Protein AF-A0A6H1KX52-F1 (afdb_monomer_lite)

Foldseek 3Di:
DQPLLRLLLQLLLCLLVVHDNVVSFVLLDLSRLVSVLVNLQVCCVVPVVSCPALWDFADDCPDPDPPGPDTATDGVDLDDPSSLSSQCSHNDVRSVLVSLVNCLPPLSCLSSLLLQCLDLDPNSNVSSVVSVVVDDVVSCVSCPVNNVVSVPDPRDPDPDDD

Structure (mmCIF, N/CA/C/O backbone):
data_AF-A0A6H1KX52-F1
#
_entry.id   AF-A0A6H1KX52-F1
#
loop_
_atom_site.group_PDB
_atom_site.id
_atom_site.type_symbol
_atom_site.label_atom_id
_atom_site.label_alt_id
_atom_site.label_comp_id
_atom_site.label_asym_id
_atom_site.label_entity_id
_atom_site.label_seq_id
_atom_site.pdbx_PDB_ins_code
_atom_site.Cartn_x
_atom_site.Cartn_y
_atom_site.Cartn_z
_atom_site.occupancy
_atom_site.B_iso_or_equiv
_atom_site.auth_seq_id
_atom_site.auth_comp_id
_atom_site.auth_asym_id
_atom_site.auth_atom_id
_atom_site.pdbx_PDB_model_num
ATOM 1 N N . MET A 1 1 ? -2.111 -27.475 10.106 1.00 45.59 1 MET A N 1
ATOM 2 C CA . MET A 1 1 ? -1.666 -26.133 10.526 1.00 45.59 1 MET A CA 1
ATOM 3 C C . MET A 1 1 ? -0.751 -25.650 9.429 1.00 45.59 1 MET A C 1
ATOM 5 O O . MET A 1 1 ? 0.293 -26.263 9.248 1.00 45.59 1 MET A O 1
ATOM 9 N N . LEU A 1 2 ? -1.208 -24.693 8.628 1.00 56.12 2 LEU A N 1
ATOM 10 C CA . LEU A 1 2 ? -0.329 -23.992 7.696 1.00 56.12 2 LEU A CA 1
ATOM 11 C C . LEU A 1 2 ? 0.596 -23.103 8.535 1.00 56.12 2 LEU A C 1
ATOM 13 O O . LEU A 1 2 ? 0.202 -22.654 9.614 1.00 56.12 2 LEU A O 1
ATOM 17 N N . THR A 1 3 ? 1.844 -22.938 8.117 1.00 71.88 3 THR A N 1
ATOM 18 C CA . THR A 1 3 ? 2.737 -21.981 8.778 1.00 71.88 3 THR A CA 1
ATOM 19 C C . THR A 1 3 ? 2.316 -20.553 8.414 1.00 71.88 3 THR A C 1
ATOM 21 O O . THR A 1 3 ? 1.649 -20.340 7.405 1.00 71.88 3 THR A O 1
ATOM 24 N N . SER A 1 4 ? 2.711 -19.555 9.209 1.00 71.56 4 SER A N 1
ATOM 25 C CA . SER A 1 4 ? 2.436 -18.139 8.895 1.00 71.56 4 SER A CA 1
ATOM 26 C C . SER A 1 4 ? 2.997 -17.718 7.520 1.00 71.56 4 SER A C 1
ATOM 28 O O . SER A 1 4 ? 2.427 -16.859 6.842 1.00 71.56 4 SER A O 1
ATOM 30 N N . GLU A 1 5 ? 4.080 -18.362 7.072 1.00 73.62 5 GLU A N 1
ATOM 31 C CA . GLU A 1 5 ? 4.636 -18.187 5.726 1.00 73.62 5 GLU A CA 1
ATOM 32 C C . GLU A 1 5 ? 3.720 -18.784 4.648 1.00 73.62 5 GLU A C 1
ATOM 34 O O . GLU A 1 5 ? 3.442 -18.118 3.650 1.00 73.62 5 GLU A O 1
ATOM 39 N N . ASP A 1 6 ? 3.184 -19.989 4.871 1.00 81.75 6 ASP A N 1
ATOM 40 C CA . ASP A 1 6 ? 2.237 -20.625 3.947 1.00 81.75 6 ASP A CA 1
ATOM 41 C C . ASP A 1 6 ? 0.951 -19.799 3.794 1.00 81.75 6 ASP A C 1
ATOM 43 O O . ASP A 1 6 ? 0.447 -19.636 2.683 1.00 81.75 6 ASP A O 1
ATOM 47 N N . GLU A 1 7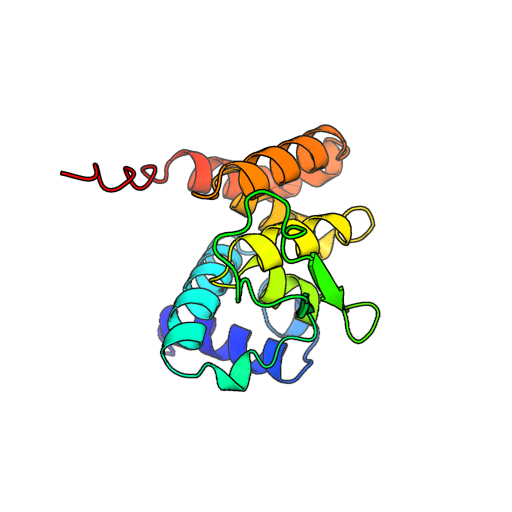 ? 0.436 -19.239 4.893 1.00 82.81 7 GLU A N 1
ATOM 48 C CA . GLU A 1 7 ? -0.743 -18.362 4.883 1.00 82.81 7 GLU A CA 1
ATOM 49 C C . GLU A 1 7 ? -0.478 -17.071 4.098 1.00 82.81 7 GLU A C 1
ATOM 51 O O . GLU A 1 7 ? -1.299 -16.656 3.277 1.00 82.81 7 GLU A O 1
ATOM 56 N N . SER A 1 8 ? 0.704 -16.475 4.279 1.00 85.50 8 SER A N 1
ATOM 57 C CA . SER A 1 8 ? 1.123 -15.280 3.537 1.00 85.50 8 SER A CA 1
ATOM 58 C C . SER A 1 8 ? 1.245 -15.561 2.037 1.00 85.50 8 SER A C 1
ATOM 60 O O . SER A 1 8 ? 0.788 -14.772 1.210 1.00 85.50 8 SER A O 1
ATOM 62 N N . TYR A 1 9 ? 1.836 -16.696 1.659 1.00 90.00 9 TYR A N 1
ATOM 63 C CA . TYR A 1 9 ? 1.981 -17.085 0.255 1.00 90.00 9 TYR A CA 1
ATOM 64 C C . TYR A 1 9 ? 0.638 -17.414 -0.393 1.00 90.00 9 TYR A C 1
ATOM 66 O O . TYR A 1 9 ? 0.425 -17.081 -1.562 1.00 90.00 9 TYR A O 1
ATOM 74 N N . GLU A 1 10 ? -0.277 -18.028 0.353 1.00 91.94 10 GLU A N 1
ATOM 75 C CA . GLU A 1 10 ? -1.633 -18.281 -0.120 1.00 91.94 10 GLU A CA 1
ATOM 76 C C . GLU A 1 10 ? -2.393 -16.970 -0.354 1.00 91.94 10 GLU A C 1
ATOM 78 O O . GLU A 1 10 ? -2.998 -16.799 -1.413 1.00 91.94 10 GLU A O 1
ATOM 83 N N . ALA A 1 11 ? -2.291 -15.997 0.558 1.00 92.50 11 ALA A N 1
ATOM 84 C CA . ALA A 1 11 ? -2.880 -14.672 0.362 1.00 92.50 11 ALA A CA 1
ATOM 85 C C . ALA A 1 11 ? -2.366 -14.007 -0.928 1.00 92.50 11 ALA A C 1
ATOM 87 O O . ALA A 1 11 ? -3.159 -13.527 -1.741 1.00 92.50 11 ALA A O 1
ATOM 88 N N . VAL A 1 12 ? -1.051 -14.055 -1.178 1.00 93.12 12 VAL A N 1
ATOM 89 C CA . VAL A 1 12 ? -0.444 -13.532 -2.416 1.00 93.12 12 VAL A CA 1
ATOM 90 C C . VAL A 1 12 ? -1.006 -14.221 -3.658 1.00 93.12 12 VAL A C 1
ATOM 92 O O . VAL A 1 12 ? -1.373 -13.547 -4.620 1.00 93.12 12 VAL A O 1
ATOM 95 N N . ARG A 1 13 ? -1.104 -15.556 -3.651 1.00 91.56 13 ARG A N 1
ATOM 96 C CA . ARG A 1 13 ? -1.643 -16.330 -4.783 1.00 91.56 13 ARG A CA 1
ATOM 97 C C . ARG A 1 13 ? -3.103 -15.998 -5.057 1.00 91.56 13 ARG A C 1
ATOM 99 O O . ARG A 1 13 ? -3.485 -15.866 -6.218 1.00 91.56 13 ARG A O 1
ATOM 106 N N . ARG A 1 14 ? -3.908 -15.836 -4.007 1.00 93.56 14 ARG A N 1
ATOM 107 C CA . ARG A 1 14 ? -5.325 -15.472 -4.120 1.00 93.56 14 ARG A CA 1
ATOM 108 C C . ARG A 1 14 ? -5.487 -14.075 -4.712 1.00 93.56 14 ARG A C 1
ATOM 110 O O . ARG A 1 14 ? -6.254 -13.922 -5.659 1.00 93.56 14 ARG A O 1
ATOM 117 N N . LEU A 1 15 ? -4.715 -13.092 -4.245 1.00 92.75 15 LEU A N 1
ATOM 118 C CA . LEU A 1 15 ? -4.706 -11.748 -4.837 1.00 92.75 15 LEU A CA 1
ATOM 119 C C . LEU A 1 15 ? -4.259 -11.774 -6.304 1.00 92.75 15 LEU A C 1
ATOM 121 O O . LEU A 1 15 ? -4.892 -11.146 -7.146 1.00 92.75 15 LEU A O 1
ATOM 125 N N . ALA A 1 16 ? -3.216 -12.543 -6.636 1.00 89.62 16 ALA A N 1
ATOM 126 C CA . ALA A 1 16 ? -2.739 -12.686 -8.015 1.00 89.62 16 ALA A CA 1
ATOM 127 C C . ALA A 1 16 ? -3.773 -13.360 -8.937 1.00 89.62 16 ALA A C 1
ATOM 129 O O . ALA A 1 16 ? -3.779 -13.123 -10.142 1.00 89.62 16 ALA A O 1
ATOM 130 N N . ALA A 1 17 ? -4.672 -14.170 -8.373 1.00 89.38 17 ALA A N 1
ATOM 131 C CA . ALA A 1 17 ? -5.812 -14.756 -9.072 1.00 89.38 17 ALA A CA 1
ATOM 132 C C . ALA A 1 17 ? -7.037 -13.817 -9.162 1.00 89.38 17 ALA A C 1
ATOM 134 O O . ALA A 1 17 ? -8.075 -14.232 -9.675 1.00 89.38 17 ALA A O 1
ATOM 135 N N . GLY A 1 18 ? -6.940 -12.577 -8.667 1.00 89.06 18 GLY A N 1
ATOM 136 C CA . GLY A 1 18 ? -8.022 -11.588 -8.688 1.00 89.06 18 GLY A CA 1
ATOM 137 C C . GLY A 1 18 ? -9.052 -11.745 -7.566 1.00 89.06 18 GLY A C 1
ATOM 138 O O . GLY A 1 18 ? -10.147 -11.192 -7.654 1.00 89.06 18 GLY A O 1
ATOM 139 N N . VAL A 1 19 ? -8.743 -12.509 -6.512 1.00 93.62 19 VAL A N 1
ATOM 140 C CA . VAL A 1 19 ? -9.600 -12.578 -5.318 1.00 93.62 19 VAL A CA 1
ATOM 141 C C . VAL A 1 19 ? -9.577 -11.225 -4.605 1.00 93.62 19 VAL A C 1
ATOM 143 O O . VAL A 1 19 ? -8.520 -10.612 -4.457 1.00 93.62 19 VAL A O 1
ATOM 146 N N . ALA A 1 20 ? -10.745 -10.778 -4.137 1.00 93.50 20 ALA A N 1
ATOM 147 C CA . ALA A 1 20 ? -10.883 -9.522 -3.411 1.00 93.50 20 ALA A CA 1
ATOM 148 C C . ALA A 1 20 ? -10.014 -9.489 -2.141 1.00 93.50 20 ALA A C 1
ATOM 150 O O . ALA A 1 20 ? -9.803 -10.507 -1.476 1.00 93.50 20 ALA A O 1
ATOM 151 N N . LEU A 1 21 ? -9.526 -8.296 -1.798 1.00 92.31 21 LEU A N 1
ATOM 152 C CA . LEU A 1 21 ? -8.556 -8.086 -0.723 1.00 92.31 21 LEU A CA 1
ATOM 153 C C . LEU A 1 21 ? -9.041 -8.593 0.643 1.00 92.31 21 LEU A C 1
ATOM 155 O O . LEU A 1 21 ? -8.296 -9.266 1.347 1.00 92.31 21 LEU A O 1
ATOM 159 N N . ASP A 1 22 ? -10.302 -8.330 0.977 1.00 92.75 22 ASP A N 1
ATOM 160 C CA . ASP A 1 22 ? -10.959 -8.753 2.220 1.00 92.75 22 ASP A CA 1
ATOM 161 C C . ASP A 1 22 ? -11.246 -10.263 2.293 1.00 92.75 22 ASP A C 1
ATOM 163 O O . ASP A 1 22 ? -11.478 -10.802 3.373 1.00 92.75 22 ASP A O 1
ATOM 167 N N . GLN A 1 23 ? -11.216 -10.960 1.157 1.00 93.38 23 GLN A N 1
ATOM 168 C CA . GLN A 1 23 ? -11.378 -12.414 1.080 1.00 93.38 23 GLN A CA 1
ATOM 169 C C . GLN A 1 23 ? -10.041 -13.157 1.063 1.00 93.38 23 GLN A C 1
ATOM 171 O O . GLN A 1 23 ? -9.986 -14.336 1.429 1.00 93.38 23 GLN A O 1
ATOM 176 N N . ALA A 1 24 ? -8.982 -12.505 0.582 1.00 93.19 24 ALA A N 1
ATOM 177 C CA . ALA A 1 24 ? -7.646 -13.077 0.468 1.00 93.19 24 ALA A CA 1
ATOM 178 C C . ALA A 1 24 ? -6.812 -12.917 1.749 1.00 93.19 24 ALA A C 1
ATOM 180 O O . ALA A 1 24 ? -5.915 -13.726 1.979 1.00 93.19 24 ALA A O 1
ATOM 181 N N . LEU A 1 25 ? -7.108 -11.900 2.562 1.00 93.44 25 LEU A N 1
ATOM 182 C CA . LEU A 1 25 ? -6.323 -11.494 3.725 1.00 93.44 25 LEU A CA 1
ATOM 183 C C . LEU A 1 25 ? -7.233 -11.146 4.910 1.00 93.44 25 LEU A C 1
ATOM 185 O O . LEU A 1 25 ? -8.259 -10.493 4.724 1.00 93.44 25 LEU A O 1
ATOM 189 N N . ASP A 1 26 ? -6.821 -11.478 6.138 1.00 92.19 26 ASP A N 1
ATOM 190 C CA . ASP A 1 26 ? -7.402 -10.846 7.327 1.00 92.19 26 ASP A CA 1
ATOM 191 C C . ASP A 1 26 ? -6.927 -9.388 7.420 1.00 92.19 26 ASP A C 1
ATOM 193 O O . ASP A 1 26 ? -5.854 -9.073 7.935 1.00 92.19 26 ASP A O 1
ATOM 197 N N . VAL A 1 27 ? -7.748 -8.477 6.902 1.00 90.12 27 VAL A N 1
ATOM 198 C CA . VAL A 1 27 ? -7.457 -7.037 6.871 1.00 90.12 27 VAL A CA 1
ATOM 199 C C . VAL A 1 27 ? -7.425 -6.391 8.261 1.00 90.12 27 VAL A C 1
ATOM 201 O O . VAL A 1 27 ? -6.957 -5.255 8.392 1.00 90.12 27 VAL A O 1
ATOM 204 N N . THR A 1 28 ? -7.909 -7.082 9.296 1.00 89.06 28 THR A N 1
ATOM 205 C CA . THR A 1 28 ? -7.925 -6.579 10.676 1.00 89.06 28 THR A CA 1
ATOM 206 C C . THR A 1 28 ? -6.659 -6.929 11.451 1.00 89.06 28 THR A C 1
ATOM 208 O O . THR A 1 28 ? -6.340 -6.247 12.428 1.00 89.06 28 THR A O 1
ATOM 211 N N . ASP A 1 29 ? -5.907 -7.931 10.994 1.00 89.12 29 ASP A N 1
ATOM 212 C CA . ASP A 1 29 ? -4.676 -8.383 11.628 1.00 89.12 29 ASP A CA 1
ATOM 213 C C . ASP A 1 29 ? -3.431 -7.668 11.054 1.00 89.12 29 ASP A C 1
ATOM 215 O O . ASP A 1 29 ? -3.096 -7.813 9.876 1.00 89.12 29 ASP A O 1
ATOM 219 N N . PRO A 1 30 ? -2.681 -6.900 11.870 1.00 89.56 30 PRO A N 1
ATOM 220 C CA . PRO A 1 30 ? -1.443 -6.260 11.435 1.00 89.56 30 PRO A CA 1
ATOM 221 C C . PRO A 1 30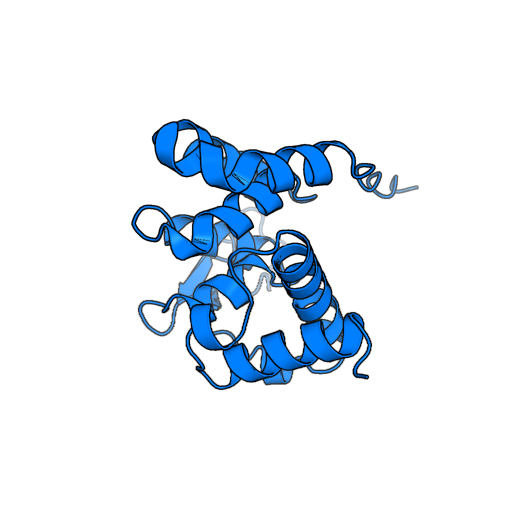 ? -0.362 -7.229 10.938 1.00 89.56 30 PRO A C 1
ATOM 223 O O . PRO A 1 30 ? 0.423 -6.833 10.075 1.00 89.56 30 PRO A O 1
ATOM 226 N N . GLU A 1 31 ? -0.283 -8.453 11.475 1.00 89.44 31 GLU A N 1
ATOM 227 C CA . GLU A 1 31 ? 0.732 -9.426 11.042 1.00 89.44 31 GLU A CA 1
ATOM 228 C C . GLU A 1 31 ? 0.435 -9.938 9.632 1.00 89.44 31 GLU A C 1
ATOM 230 O O . GLU A 1 31 ? 1.351 -10.018 8.817 1.00 89.44 31 GLU A O 1
ATOM 235 N N . SER A 1 32 ? -0.836 -10.155 9.298 1.00 92.31 32 SER A N 1
ATOM 236 C CA . SER A 1 32 ? -1.285 -10.503 7.946 1.00 92.31 32 SER A CA 1
ATOM 237 C C . SER A 1 32 ? -0.800 -9.493 6.893 1.00 92.31 32 SER A C 1
ATOM 239 O O . SER A 1 32 ? -0.260 -9.882 5.857 1.00 92.31 32 SER A O 1
ATOM 241 N N . TRP A 1 33 ? -0.872 -8.184 7.163 1.00 94.06 33 TRP A N 1
ATOM 242 C CA . TRP A 1 33 ? -0.342 -7.157 6.248 1.00 94.06 33 TRP A CA 1
ATOM 243 C C . TRP A 1 33 ? 1.185 -7.192 6.093 1.00 94.06 33 TRP A C 1
ATOM 245 O O . TRP A 1 33 ? 1.709 -6.961 5.000 1.00 94.06 33 TRP A O 1
ATOM 255 N N . ILE A 1 34 ? 1.910 -7.460 7.182 1.00 91.25 34 ILE A N 1
ATOM 256 C CA . ILE A 1 34 ? 3.375 -7.592 7.163 1.00 91.25 34 ILE A CA 1
ATOM 257 C C . ILE A 1 34 ? 3.777 -8.860 6.398 1.00 91.25 34 ILE A C 1
ATOM 259 O O . ILE A 1 34 ? 4.703 -8.814 5.583 1.00 91.25 34 ILE A O 1
ATOM 263 N N . GLY A 1 35 ? 3.062 -9.960 6.633 1.00 92.62 35 GLY A N 1
ATOM 264 C CA . GLY A 1 35 ? 3.212 -11.236 5.943 1.00 92.62 35 GLY A CA 1
ATOM 265 C C . GLY A 1 35 ? 2.953 -11.104 4.448 1.00 92.62 35 GLY A C 1
ATOM 266 O O . GLY A 1 35 ? 3.771 -11.559 3.653 1.00 92.62 35 GLY A O 1
ATOM 267 N N . LEU A 1 36 ? 1.903 -10.379 4.048 1.00 93.69 36 LEU A N 1
ATOM 268 C CA . LEU A 1 36 ? 1.635 -10.062 2.644 1.00 93.69 36 LEU A CA 1
ATOM 269 C C . LEU A 1 36 ? 2.809 -9.309 1.994 1.00 93.69 36 LEU A C 1
ATOM 271 O O . LEU A 1 36 ? 3.273 -9.709 0.927 1.00 93.69 36 LEU A O 1
ATOM 275 N N . ASP A 1 37 ? 3.312 -8.237 2.620 1.00 92.81 37 ASP A N 1
ATOM 276 C CA . ASP A 1 37 ? 4.436 -7.461 2.070 1.00 92.81 37 ASP A CA 1
ATOM 277 C C . ASP A 1 37 ? 5.702 -8.304 1.902 1.00 92.81 37 ASP A C 1
ATOM 279 O O . ASP A 1 37 ? 6.376 -8.224 0.873 1.00 92.81 37 ASP A O 1
ATOM 283 N N . PHE A 1 38 ? 6.021 -9.124 2.901 1.00 90.19 38 PHE A N 1
ATOM 284 C CA . PHE A 1 38 ? 7.148 -10.044 2.823 1.00 90.19 38 PHE A CA 1
ATOM 285 C C . PHE A 1 38 ? 6.925 -11.114 1.744 1.00 90.19 38 PHE A C 1
ATOM 287 O O . PHE A 1 38 ? 7.795 -11.337 0.903 1.00 90.19 38 PHE A O 1
ATOM 294 N N . GLY A 1 39 ? 5.734 -11.713 1.713 1.00 91.12 39 GLY A N 1
ATOM 295 C CA . GLY A 1 39 ? 5.360 -12.778 0.791 1.00 91.12 39 GLY A CA 1
ATOM 296 C C . GLY A 1 39 ? 5.430 -12.361 -0.673 1.00 91.12 39 GLY A C 1
ATOM 297 O O . GLY A 1 39 ? 5.978 -13.101 -1.4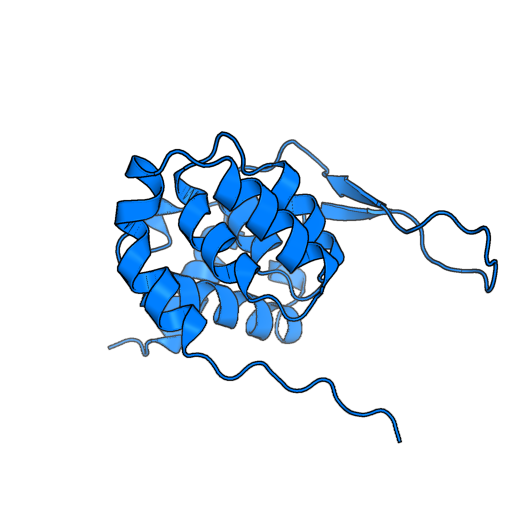86 1.00 91.12 39 GLY A O 1
ATOM 298 N N . VAL A 1 40 ? 4.953 -11.159 -1.015 1.00 91.25 40 VAL A N 1
ATOM 299 C CA . VAL A 1 40 ? 5.077 -10.618 -2.380 1.00 91.25 40 VAL A CA 1
ATOM 300 C C . VAL A 1 40 ? 6.544 -10.457 -2.774 1.00 91.25 40 VAL A C 1
ATOM 302 O O . VAL A 1 40 ? 6.916 -10.825 -3.885 1.00 91.25 40 VAL A O 1
ATOM 305 N N . ARG A 1 41 ? 7.391 -9.929 -1.883 1.00 86.94 41 ARG A N 1
ATOM 306 C CA . ARG A 1 41 ? 8.815 -9.694 -2.179 1.00 86.94 41 ARG A CA 1
ATOM 307 C C . ARG A 1 41 ? 9.563 -11.000 -2.435 1.00 86.94 41 ARG A C 1
ATOM 309 O O . ARG A 1 41 ? 10.296 -11.082 -3.417 1.00 86.94 41 ARG A O 1
ATOM 316 N N . GLU A 1 42 ? 9.328 -12.011 -1.603 1.00 87.12 42 GLU A N 1
ATOM 317 C CA . GLU A 1 42 ? 9.936 -13.337 -1.751 1.00 87.12 42 GLU A CA 1
ATOM 318 C C . GLU A 1 42 ? 9.431 -14.062 -3.003 1.00 87.12 42 GLU A C 1
ATOM 320 O O . GLU A 1 42 ? 10.219 -14.527 -3.832 1.00 87.12 42 GLU A O 1
ATOM 325 N N . LEU A 1 43 ? 8.110 -14.125 -3.192 1.00 87.31 43 LEU A N 1
ATOM 326 C CA . LEU A 1 43 ? 7.528 -14.820 -4.336 1.00 87.31 43 LEU A CA 1
ATOM 327 C C . LEU A 1 43 ? 7.845 -14.119 -5.656 1.00 87.31 43 LEU A C 1
ATOM 329 O O . LEU A 1 43 ? 7.973 -14.806 -6.662 1.00 87.31 43 LEU A O 1
ATOM 333 N N . ALA A 1 44 ? 8.019 -12.796 -5.690 1.00 83.81 44 ALA A N 1
ATOM 334 C CA . ALA A 1 44 ? 8.400 -12.101 -6.918 1.00 83.81 44 ALA A CA 1
ATOM 335 C C . ALA A 1 44 ? 9.800 -12.496 -7.411 1.00 83.81 44 ALA A C 1
ATOM 337 O O . ALA A 1 44 ? 10.054 -12.463 -8.615 1.00 83.81 44 ALA A O 1
ATOM 338 N N . TRP A 1 45 ? 10.693 -12.917 -6.510 1.00 77.75 45 TRP A N 1
ATOM 339 C CA . TRP A 1 45 ? 11.981 -13.499 -6.887 1.00 77.75 45 TRP A CA 1
ATOM 340 C C . TRP A 1 45 ? 11.860 -14.955 -7.334 1.00 77.75 45 TRP A C 1
ATOM 342 O O . TRP A 1 45 ? 12.518 -15.352 -8.293 1.00 77.75 45 TRP A O 1
ATOM 352 N N . GLN A 1 46 ? 11.026 -15.749 -6.661 1.00 81.94 46 GLN A N 1
ATOM 353 C CA . GLN A 1 46 ? 10.902 -17.184 -6.939 1.00 81.94 46 GLN A CA 1
ATOM 354 C C . GLN A 1 46 ? 10.014 -17.494 -8.154 1.00 81.94 46 GLN A C 1
ATOM 356 O O . GLN A 1 46 ? 10.255 -18.468 -8.865 1.00 81.94 46 GLN A O 1
ATOM 361 N N . ARG A 1 47 ? 8.961 -16.698 -8.355 1.00 81.00 47 ARG A N 1
ATOM 362 C CA . ARG A 1 47 ? 7.832 -16.917 -9.273 1.00 81.00 47 ARG A CA 1
ATOM 363 C C . ARG A 1 47 ? 7.394 -15.583 -9.913 1.00 81.00 47 ARG A C 1
ATOM 365 O O . ARG A 1 47 ? 6.273 -15.122 -9.674 1.00 81.00 47 ARG A O 1
ATOM 372 N N . PRO A 1 48 ? 8.261 -14.918 -10.699 1.00 76.56 48 PRO A N 1
ATOM 373 C CA . PRO A 1 48 ? 7.976 -13.602 -11.280 1.00 76.56 48 PRO A CA 1
ATOM 374 C C . PRO A 1 48 ? 6.720 -13.574 -12.170 1.00 76.56 48 PRO A C 1
ATOM 376 O O . PRO A 1 48 ? 6.104 -12.523 -12.333 1.00 76.56 48 PRO A O 1
ATOM 379 N N . GLU A 1 49 ? 6.298 -14.716 -12.714 1.00 79.06 49 GLU A N 1
ATOM 380 C CA . GLU A 1 49 ? 5.078 -14.858 -13.510 1.00 79.06 49 GLU A CA 1
ATOM 381 C C . GLU A 1 49 ? 3.784 -14.648 -12.707 1.00 79.06 49 GLU A C 1
ATOM 383 O O . GLU A 1 49 ? 2.758 -14.295 -13.277 1.00 79.06 49 GLU A O 1
ATOM 388 N N . LEU A 1 50 ? 3.805 -14.799 -11.379 1.00 72.50 50 LEU A N 1
ATOM 389 C CA . LEU A 1 50 ? 2.642 -14.452 -10.549 1.00 72.50 50 LEU A CA 1
ATOM 390 C C . LEU A 1 50 ? 2.413 -12.936 -10.482 1.00 72.50 50 LEU A C 1
ATOM 392 O O . LEU A 1 50 ? 1.330 -12.484 -10.125 1.00 72.50 50 LEU A O 1
ATOM 396 N N . PHE A 1 51 ? 3.430 -12.156 -10.848 1.00 72.62 51 PHE A N 1
ATOM 397 C CA . PHE A 1 51 ? 3.437 -10.700 -10.781 1.00 72.62 51 PHE A CA 1
ATOM 398 C C . PHE A 1 51 ? 3.576 -10.093 -12.171 1.00 72.62 51 PHE A C 1
ATOM 400 O O . PHE A 1 51 ? 4.226 -9.054 -12.325 1.00 72.62 51 PHE A O 1
ATOM 407 N N . HIS A 1 52 ? 2.963 -10.725 -13.185 1.00 62.38 52 HIS A N 1
ATOM 408 C CA . HIS A 1 52 ? 2.685 -10.066 -14.460 1.00 62.38 52 HIS A CA 1
ATOM 409 C C . HIS A 1 52 ? 1.882 -8.804 -14.169 1.00 62.38 52 HIS A C 1
ATOM 411 O O . HIS A 1 52 ? 0.667 -8.814 -14.003 1.00 62.38 52 HIS A O 1
ATOM 417 N N . SER A 1 53 ? 2.613 -7.716 -14.006 1.00 59.81 53 SER A N 1
ATOM 418 C CA . SER A 1 53 ? 2.100 -6.530 -13.369 1.00 59.81 53 SER A CA 1
ATOM 419 C C . SER A 1 53 ? 1.314 -5.745 -14.410 1.00 59.81 53 SER A C 1
ATOM 421 O O . SER A 1 53 ? 1.764 -5.509 -15.536 1.00 59.81 53 SER A O 1
ATOM 423 N N . ASN A 1 54 ? 0.106 -5.331 -14.031 1.00 68.88 54 ASN A N 1
ATOM 424 C CA . ASN A 1 54 ? -0.643 -4.340 -14.801 1.00 68.88 54 ASN A CA 1
ATOM 425 C C . ASN A 1 54 ? 0.109 -3.014 -14.873 1.00 68.88 54 ASN A C 1
ATOM 427 O O . ASN A 1 54 ? -0.126 -2.244 -15.797 1.00 68.88 54 ASN A O 1
ATOM 431 N N . ALA A 1 55 ? 1.022 -2.785 -13.929 1.00 73.81 55 ALA A N 1
ATOM 432 C CA . ALA A 1 55 ? 2.039 -1.753 -13.950 1.00 73.81 55 ALA A CA 1
ATOM 433 C C . ALA A 1 55 ? 3.301 -2.240 -14.681 1.00 73.81 55 ALA A C 1
ATOM 435 O O . ALA A 1 55 ? 3.956 -3.181 -14.249 1.00 73.81 55 ALA A O 1
ATOM 436 N N . SER A 1 56 ? 3.703 -1.565 -15.751 1.00 72.94 56 SER A N 1
ATOM 437 C CA . SER A 1 56 ? 4.980 -1.823 -16.421 1.00 72.94 56 SER A CA 1
ATOM 438 C C . SER A 1 56 ? 5.839 -0.570 -16.447 1.00 72.94 56 SER A C 1
ATOM 440 O O . SER A 1 56 ? 5.322 0.535 -16.571 1.00 72.94 56 SER A O 1
ATOM 442 N N . LEU A 1 57 ? 7.159 -0.716 -16.355 1.00 72.94 57 LEU A N 1
ATOM 443 C CA . LEU A 1 57 ? 8.055 0.408 -16.606 1.00 72.94 57 LEU A CA 1
ATOM 444 C C . LEU A 1 57 ? 8.099 0.687 -18.111 1.00 72.94 57 LEU A C 1
ATOM 446 O O . LEU A 1 57 ? 8.593 -0.127 -18.893 1.00 72.94 57 LEU A O 1
ATOM 450 N N . SER A 1 58 ? 7.592 1.845 -18.516 1.00 65.25 58 SER A N 1
ATOM 451 C CA . SER A 1 58 ? 7.814 2.388 -19.851 1.00 65.25 58 SER A CA 1
ATOM 452 C C . SER A 1 58 ? 9.208 3.012 -19.935 1.00 65.25 58 SER A C 1
ATOM 454 O O . SER A 1 58 ? 9.665 3.676 -19.006 1.00 65.25 58 SER A O 1
ATOM 456 N N . GLY A 1 59 ? 9.892 2.773 -21.056 1.00 54.97 59 GLY A N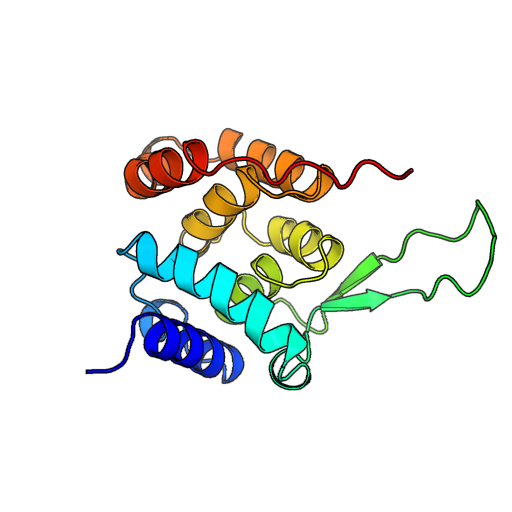 1
ATOM 457 C CA . GLY A 1 59 ? 11.254 3.245 -21.298 1.00 54.97 59 GLY A CA 1
ATOM 458 C C . GLY A 1 59 ? 12.318 2.326 -20.690 1.00 54.97 59 GLY A C 1
ATOM 459 O O . GLY A 1 59 ? 12.502 2.255 -19.479 1.00 54.97 59 GLY A O 1
ATOM 460 N N . ARG A 1 60 ? 13.089 1.632 -21.535 1.00 50.22 60 ARG A N 1
ATOM 461 C CA . ARG A 1 60 ? 14.400 1.125 -21.105 1.00 50.22 60 ARG A CA 1
ATOM 462 C C . ARG A 1 60 ? 15.372 2.301 -21.126 1.00 50.22 60 ARG A C 1
ATOM 464 O O . ARG A 1 60 ? 15.474 2.968 -22.153 1.00 50.22 60 ARG A O 1
ATOM 471 N N . ARG A 1 61 ? 16.171 2.495 -20.070 1.00 49.12 61 ARG A N 1
ATOM 472 C CA . ARG A 1 61 ? 17.465 3.180 -20.233 1.00 49.12 61 ARG A CA 1
ATOM 473 C C . ARG A 1 61 ? 18.335 2.285 -21.118 1.00 49.12 61 ARG A C 1
ATOM 475 O O . ARG A 1 61 ? 18.997 1.380 -20.628 1.00 49.12 61 ARG A O 1
ATOM 482 N N . LEU A 1 62 ? 18.269 2.493 -22.429 1.00 48.56 62 LEU A N 1
ATOM 483 C CA . LEU A 1 62 ? 19.234 1.947 -23.389 1.00 48.56 62 LEU A CA 1
ATOM 484 C C . LEU A 1 62 ? 20.384 2.926 -23.664 1.00 48.56 62 LEU A C 1
ATOM 486 O O . LEU A 1 62 ? 21.251 2.623 -24.472 1.00 48.56 62 LEU A O 1
ATOM 490 N N . SER A 1 63 ? 20.424 4.074 -22.984 1.00 50.78 63 SER A N 1
ATOM 491 C CA . SER A 1 63 ? 21.439 5.100 -23.205 1.00 50.78 63 SER A CA 1
ATOM 492 C C . SER A 1 63 ? 22.008 5.606 -21.879 1.00 50.78 63 SER A C 1
ATOM 494 O O . SER A 1 63 ? 21.269 5.822 -20.913 1.00 50.78 63 SER A O 1
ATOM 496 N N . TRP A 1 64 ? 23.324 5.834 -21.869 1.00 55.25 64 TRP A N 1
ATOM 497 C CA . TRP A 1 64 ? 24.044 6.661 -20.893 1.00 55.25 64 TRP A CA 1
ATOM 498 C C . TRP A 1 64 ? 23.686 8.159 -21.021 1.00 55.25 64 TRP A C 1
ATOM 500 O O . TRP A 1 64 ? 24.401 9.009 -20.502 1.00 55.25 64 TRP A O 1
ATOM 510 N N . ASP A 1 65 ? 22.578 8.496 -21.687 1.00 58.31 65 ASP A N 1
ATOM 511 C CA . ASP A 1 65 ? 22.025 9.843 -21.726 1.00 58.31 65 ASP A CA 1
ATOM 512 C C . ASP A 1 65 ? 21.576 10.305 -20.344 1.00 58.31 65 ASP A C 1
ATOM 514 O O . ASP A 1 65 ? 20.692 9.717 -19.700 1.00 58.31 65 ASP A O 1
ATOM 518 N N . ALA A 1 66 ? 22.159 11.419 -19.916 1.00 58.75 66 ALA A N 1
ATOM 519 C CA . ALA A 1 66 ? 21.683 12.183 -18.775 1.00 58.75 66 ALA A CA 1
ATOM 520 C C . ALA A 1 66 ? 20.259 12.727 -19.018 1.00 58.75 66 ALA A C 1
ATOM 522 O O . ALA A 1 66 ? 19.486 12.807 -18.066 1.00 58.75 66 ALA A O 1
ATOM 523 N N . ASP A 1 67 ? 19.893 12.971 -20.285 1.00 61.19 67 ASP A N 1
ATOM 524 C CA . ASP A 1 67 ? 18.598 13.527 -20.709 1.00 61.19 67 ASP A CA 1
ATOM 525 C C . ASP A 1 67 ? 17.521 12.466 -21.000 1.00 61.19 67 ASP A C 1
ATOM 527 O O . ASP A 1 67 ? 16.382 12.799 -21.337 1.00 61.19 67 ASP A O 1
ATOM 531 N N . ALA A 1 68 ? 17.843 11.172 -20.868 1.00 59.47 68 ALA A N 1
ATOM 532 C CA . ALA A 1 68 ? 16.854 10.116 -21.043 1.00 59.47 68 ALA A CA 1
ATOM 533 C C . ALA A 1 68 ? 15.745 10.265 -19.990 1.00 59.47 68 ALA A C 1
ATOM 535 O O . ALA A 1 68 ? 16.014 10.207 -18.784 1.00 59.47 68 ALA A O 1
ATOM 536 N N . SER A 1 69 ? 14.498 10.425 -20.453 1.00 59.09 69 SER A N 1
ATOM 537 C CA . SER A 1 69 ? 13.324 10.519 -19.584 1.00 59.09 69 SER A CA 1
ATOM 538 C C . SER A 1 69 ? 13.315 9.372 -18.577 1.00 59.09 69 SER A C 1
ATOM 540 O O . SER A 1 69 ? 13.581 8.216 -18.922 1.00 59.09 69 SER A O 1
ATOM 542 N N . LEU A 1 70 ? 13.035 9.697 -17.312 1.00 60.38 70 LEU A N 1
ATOM 543 C CA . LEU A 1 70 ? 12.946 8.683 -16.271 1.00 60.38 70 LEU A CA 1
ATOM 544 C C . LEU A 1 70 ? 11.859 7.666 -16.648 1.00 60.38 70 LEU A C 1
ATOM 546 O O . LEU A 1 70 ? 10.791 8.066 -17.123 1.00 60.38 70 LEU A O 1
ATOM 550 N N . PRO A 1 71 ? 12.119 6.359 -16.463 1.00 65.62 71 PRO A N 1
ATOM 551 C CA . PRO A 1 71 ? 11.135 5.342 -16.782 1.00 65.62 71 PRO A CA 1
ATOM 552 C C . PRO A 1 71 ? 9.858 5.607 -15.986 1.00 65.62 71 PRO A C 1
ATOM 554 O O . PRO A 1 71 ? 9.901 5.720 -14.761 1.00 65.62 71 PRO A O 1
ATOM 557 N N . THR A 1 72 ? 8.737 5.737 -16.691 1.00 74.94 72 THR A N 1
ATOM 558 C CA . THR A 1 72 ? 7.428 6.014 -16.086 1.00 74.94 72 THR A CA 1
ATOM 559 C C . THR A 1 72 ? 6.663 4.709 -15.943 1.00 74.94 72 THR A C 1
ATOM 561 O O . THR A 1 72 ? 6.668 3.890 -16.863 1.00 74.94 72 THR A O 1
ATOM 564 N N . VAL A 1 73 ? 5.999 4.492 -14.811 1.00 84.31 73 VAL A N 1
ATOM 565 C CA . VAL A 1 73 ? 5.125 3.327 -14.641 1.00 84.31 73 VAL A CA 1
ATOM 566 C C . VAL A 1 73 ? 3.833 3.559 -15.424 1.00 84.31 73 VAL A C 1
ATOM 568 O O . VAL A 1 73 ? 3.140 4.549 -15.209 1.00 84.31 73 VAL A O 1
ATOM 571 N N . THR A 1 74 ? 3.509 2.653 -16.341 1.00 84.69 74 THR A N 1
ATOM 572 C CA . THR A 1 74 ? 2.258 2.646 -17.100 1.00 84.69 74 THR A CA 1
ATOM 573 C C . THR A 1 74 ? 1.350 1.536 -16.607 1.00 84.69 74 THR A C 1
ATOM 575 O O . THR A 1 74 ? 1.787 0.398 -16.443 1.00 84.69 74 THR A O 1
ATOM 578 N N . TRP A 1 75 ? 0.076 1.862 -16.411 1.00 85.12 75 TRP A N 1
ATOM 579 C CA . TRP A 1 75 ? -0.957 0.905 -16.033 1.00 85.12 75 TRP A CA 1
ATOM 580 C C . TRP A 1 75 ? -1.745 0.466 -17.269 1.00 85.12 75 TRP A C 1
ATOM 582 O O . TRP A 1 75 ? -2.150 1.305 -18.073 1.00 85.12 75 TRP A O 1
ATOM 592 N N . ARG A 1 76 ? -1.967 -0.842 -17.439 1.00 84.88 76 ARG A N 1
ATOM 593 C CA . ARG A 1 76 ? -2.767 -1.400 -18.549 1.00 84.88 76 ARG A CA 1
ATOM 594 C C . ARG A 1 76 ? -4.246 -1.018 -18.456 1.00 84.88 76 ARG A C 1
ATOM 596 O O . ARG A 1 76 ? -4.890 -0.792 -19.476 1.00 84.88 76 ARG A O 1
ATOM 603 N N . HIS A 1 77 ? -4.756 -0.925 -17.235 1.00 84.94 77 HIS A N 1
ATOM 604 C CA . HIS A 1 77 ? -6.108 -0.502 -16.877 1.00 84.94 77 HIS A CA 1
ATOM 605 C C . HIS A 1 77 ? -6.069 0.170 -15.503 1.00 84.94 77 HIS A C 1
ATOM 607 O O . HIS A 1 77 ? -5.039 0.146 -14.830 1.00 84.94 77 HIS A O 1
ATOM 613 N N . ARG A 1 78 ? -7.179 0.790 -15.082 1.00 87.50 78 ARG A N 1
ATOM 614 C CA . ARG A 1 78 ? -7.287 1.336 -13.722 1.00 87.50 78 ARG A CA 1
ATOM 615 C C . ARG A 1 78 ? -7.214 0.167 -12.732 1.00 87.50 78 ARG A C 1
ATOM 617 O O . ARG A 1 78 ? -8.119 -0.664 -12.784 1.00 87.50 78 ARG A O 1
ATOM 624 N N . PRO A 1 79 ? -6.197 0.106 -11.856 1.00 89.88 79 PRO A N 1
ATOM 625 C CA . PRO A 1 79 ? -5.992 -1.072 -11.034 1.00 89.88 79 PRO A CA 1
ATOM 626 C C . PRO A 1 79 ? -7.062 -1.190 -9.946 1.00 89.88 79 PRO A C 1
ATOM 628 O O . PRO A 1 79 ? -7.541 -0.172 -9.428 1.00 89.88 79 PRO A O 1
ATOM 631 N N . ASP A 1 80 ? -7.451 -2.410 -9.598 1.00 91.50 80 ASP A N 1
ATOM 632 C CA . ASP A 1 80 ? -8.316 -2.680 -8.444 1.00 91.50 80 ASP A CA 1
ATOM 633 C C . ASP A 1 80 ? -7.523 -2.748 -7.117 1.00 91.50 80 ASP A C 1
ATOM 635 O O . ASP A 1 80 ? -6.322 -2.479 -7.078 1.00 91.50 80 ASP A O 1
ATOM 639 N N . ASP A 1 81 ? -8.205 -3.025 -6.000 1.00 93.44 81 ASP A N 1
ATOM 640 C CA . ASP A 1 81 ? -7.562 -3.078 -4.676 1.00 93.44 81 ASP A CA 1
ATOM 641 C C . ASP A 1 81 ? -6.562 -4.238 -4.551 1.00 93.44 81 ASP A C 1
ATOM 643 O O . ASP A 1 81 ? -5.533 -4.080 -3.894 1.00 93.44 81 ASP A O 1
ATOM 647 N N . ALA A 1 82 ? -6.825 -5.385 -5.183 1.00 92.38 82 ALA A N 1
ATOM 648 C CA . ALA A 1 82 ? -5.929 -6.538 -5.136 1.00 92.38 82 ALA A CA 1
ATOM 649 C C . ALA A 1 82 ? -4.655 -6.265 -5.947 1.00 92.38 82 ALA A C 1
ATOM 651 O O . ALA A 1 82 ? -3.537 -6.484 -5.470 1.00 92.38 82 ALA A O 1
ATOM 652 N N . GLU A 1 83 ? -4.814 -5.698 -7.140 1.00 92.19 83 GLU A N 1
ATOM 653 C CA . GLU A 1 83 ? -3.717 -5.295 -8.015 1.00 92.19 83 GLU A CA 1
ATOM 654 C C . GLU A 1 83 ? -2.860 -4.197 -7.370 1.00 92.19 83 GLU A C 1
ATOM 656 O O . GLU A 1 83 ? -1.627 -4.259 -7.422 1.00 92.19 83 GLU A O 1
ATOM 661 N N . LEU A 1 84 ? -3.488 -3.219 -6.707 1.00 93.69 84 LEU A N 1
ATOM 662 C CA . LEU A 1 84 ? -2.772 -2.197 -5.943 1.00 93.69 84 LEU A CA 1
ATOM 663 C C . LEU A 1 84 ? -2.071 -2.768 -4.715 1.00 93.69 84 LEU A C 1
ATOM 665 O O . LEU A 1 84 ? -0.948 -2.352 -4.434 1.00 93.69 84 LEU A O 1
ATOM 669 N N . ALA A 1 85 ? -2.672 -3.723 -4.003 1.00 94.81 85 ALA A N 1
ATOM 670 C CA . ALA A 1 85 ? -2.025 -4.368 -2.865 1.00 94.81 85 ALA A CA 1
ATOM 671 C C . ALA A 1 85 ? -0.733 -5.087 -3.289 1.00 94.81 85 ALA A C 1
ATOM 673 O O . ALA A 1 85 ? 0.318 -4.896 -2.672 1.00 94.81 85 ALA A O 1
ATOM 674 N N . LEU A 1 86 ? -0.775 -5.834 -4.397 1.00 93.19 86 LEU A N 1
ATOM 675 C CA . LEU A 1 86 ? 0.411 -6.472 -4.975 1.00 93.19 86 LEU A CA 1
ATOM 676 C C . LEU A 1 86 ? 1.444 -5.439 -5.448 1.00 93.19 86 LEU A C 1
ATOM 678 O O . LEU A 1 86 ? 2.635 -5.580 -5.164 1.00 93.19 86 LEU A O 1
ATOM 682 N N . ALA A 1 87 ? 1.008 -4.374 -6.127 1.00 92.88 87 ALA A N 1
ATOM 683 C CA . ALA A 1 87 ? 1.897 -3.326 -6.628 1.00 92.88 87 ALA A CA 1
ATOM 684 C C . ALA A 1 87 ? 2.577 -2.533 -5.500 1.00 92.88 87 ALA A C 1
ATOM 686 O O . ALA A 1 87 ? 3.772 -2.246 -5.579 1.00 92.88 87 ALA A O 1
ATOM 687 N N . LEU A 1 88 ? 1.856 -2.238 -4.415 1.00 94.50 88 LEU A N 1
ATOM 688 C CA . LEU A 1 88 ? 2.406 -1.593 -3.225 1.00 94.50 88 LEU A CA 1
ATOM 689 C C . LEU A 1 88 ? 3.458 -2.464 -2.546 1.00 94.50 88 LEU A C 1
ATOM 691 O O . LEU A 1 88 ? 4.350 -1.902 -1.922 1.00 94.50 88 LEU A O 1
ATOM 695 N N . CYS A 1 89 ? 3.412 -3.789 -2.686 1.00 93.88 89 CYS A N 1
ATOM 696 C CA . CYS A 1 89 ? 4.393 -4.727 -2.129 1.00 93.88 89 CYS A CA 1
ATOM 697 C C . CYS A 1 89 ? 5.499 -5.145 -3.117 1.00 93.88 89 CYS A C 1
ATOM 699 O O . CYS A 1 89 ? 6.432 -5.852 -2.739 1.00 93.88 89 CYS A O 1
ATOM 701 N N . HIS A 1 90 ? 5.432 -4.684 -4.366 1.00 91.06 90 HIS A N 1
ATOM 702 C CA . HIS A 1 90 ? 6.322 -5.092 -5.453 1.00 91.06 90 HIS A CA 1
ATOM 703 C C . HIS A 1 90 ? 7.816 -4.863 -5.125 1.00 91.06 90 HIS A C 1
ATOM 705 O O . HIS A 1 90 ? 8.149 -3.853 -4.500 1.00 91.06 90 HIS A O 1
ATOM 711 N N . PRO A 1 91 ? 8.759 -5.728 -5.560 1.00 87.50 91 PRO A N 1
ATOM 712 C CA . PRO A 1 91 ? 10.192 -5.550 -5.282 1.00 87.50 91 PRO A CA 1
ATOM 713 C C . PRO A 1 91 ? 10.785 -4.263 -5.884 1.00 87.50 91 PRO A C 1
ATOM 715 O O . PRO A 1 91 ? 11.612 -3.605 -5.244 1.00 87.50 91 PRO A O 1
ATOM 718 N N . ASP A 1 92 ? 10.331 -3.852 -7.072 1.00 87.12 92 ASP A N 1
ATOM 719 C CA . ASP A 1 92 ? 10.708 -2.570 -7.686 1.00 87.12 92 ASP A CA 1
ATOM 720 C C . ASP A 1 92 ? 10.024 -1.389 -6.978 1.00 87.12 92 ASP A C 1
ATOM 722 O O . ASP A 1 92 ? 8.797 -1.268 -6.981 1.00 87.12 92 ASP A O 1
ATOM 726 N N . GLY A 1 93 ? 10.833 -0.496 -6.399 1.00 89.75 93 GLY A N 1
ATOM 727 C CA . GLY A 1 93 ? 10.357 0.685 -5.680 1.00 89.75 93 GLY A CA 1
ATOM 728 C C . GLY A 1 93 ? 9.624 1.707 -6.548 1.00 89.75 93 GLY A C 1
ATOM 729 O O . GLY A 1 93 ? 8.776 2.414 -6.020 1.00 89.75 93 GLY A O 1
ATOM 730 N N . ARG A 1 94 ? 9.877 1.759 -7.862 1.00 89.50 94 ARG A N 1
ATOM 731 C CA . ARG A 1 94 ? 9.161 2.670 -8.773 1.00 89.50 94 ARG A CA 1
ATOM 732 C C . ARG A 1 94 ? 7.703 2.261 -8.940 1.00 89.50 94 ARG A C 1
ATOM 734 O O . ARG A 1 94 ? 6.824 3.111 -8.977 1.00 89.50 94 ARG A O 1
ATOM 741 N N . ILE A 1 95 ? 7.446 0.952 -9.008 1.00 90.44 95 ILE A N 1
ATOM 742 C CA . ILE A 1 95 ? 6.082 0.413 -9.062 1.00 90.44 95 ILE A CA 1
ATOM 743 C C . ILE A 1 95 ? 5.362 0.687 -7.740 1.00 90.44 95 ILE A C 1
ATOM 745 O O . ILE A 1 95 ? 4.221 1.142 -7.762 1.00 90.44 95 ILE A O 1
ATOM 749 N N . ARG A 1 96 ? 6.044 0.505 -6.598 1.00 93.25 96 ARG A N 1
ATOM 750 C CA . ARG A 1 96 ? 5.474 0.856 -5.286 1.00 93.25 96 ARG A CA 1
ATOM 751 C C . ARG A 1 96 ? 5.121 2.337 -5.186 1.00 93.25 96 ARG A C 1
ATOM 753 O O . ARG A 1 96 ? 4.057 2.669 -4.680 1.00 93.25 96 ARG A O 1
ATOM 760 N N . GLU A 1 97 ? 6.008 3.213 -5.653 1.00 93.69 97 GLU A N 1
ATOM 761 C CA . GLU A 1 97 ? 5.784 4.660 -5.665 1.00 93.69 97 GLU A CA 1
ATOM 762 C C . GLU A 1 97 ? 4.561 5.024 -6.510 1.00 93.69 97 GLU A C 1
ATOM 764 O O . GLU A 1 97 ? 3.646 5.659 -6.000 1.00 93.69 97 GLU A O 1
ATOM 769 N N . ALA A 1 98 ? 4.491 4.544 -7.754 1.00 92.00 98 ALA A N 1
ATOM 770 C CA . ALA A 1 98 ? 3.363 4.813 -8.644 1.00 92.00 98 ALA A CA 1
ATOM 771 C C . ALA A 1 98 ? 2.032 4.247 -8.121 1.00 92.00 98 ALA A C 1
ATOM 773 O O . ALA A 1 98 ? 0.971 4.811 -8.373 1.00 92.00 98 ALA A O 1
ATOM 774 N N . ALA A 1 99 ? 2.064 3.134 -7.383 1.00 94.19 99 ALA A N 1
ATOM 775 C CA . ALA A 1 99 ? 0.864 2.567 -6.777 1.00 94.19 99 ALA A CA 1
ATOM 776 C C . ALA A 1 99 ? 0.275 3.471 -5.680 1.00 94.19 99 ALA A C 1
ATOM 778 O O . ALA A 1 99 ? -0.943 3.480 -5.502 1.00 94.19 99 ALA A O 1
ATOM 779 N N . LEU A 1 100 ? 1.100 4.262 -4.979 1.00 95.19 100 LEU A N 1
ATOM 780 C CA . LEU A 1 100 ? 0.627 5.181 -3.936 1.00 95.19 100 LEU A CA 1
ATOM 781 C C . LEU A 1 100 ? -0.320 6.253 -4.492 1.00 95.19 100 LEU A C 1
ATOM 783 O O . LEU A 1 100 ? -1.287 6.612 -3.819 1.00 95.19 100 LEU A O 1
ATOM 787 N N . ASP A 1 101 ? -0.120 6.690 -5.736 1.00 91.50 101 ASP A N 1
ATOM 788 C CA . ASP A 1 101 ? -0.968 7.696 -6.393 1.00 91.50 101 ASP A CA 1
ATOM 789 C C . ASP A 1 101 ? -2.408 7.226 -6.647 1.00 91.50 101 ASP A C 1
ATOM 791 O O . ASP A 1 101 ? -3.284 8.024 -6.971 1.00 91.50 101 ASP A O 1
ATOM 795 N N . HIS A 1 102 ? -2.688 5.936 -6.460 1.00 91.88 102 HIS A N 1
ATOM 796 C CA . HIS A 1 102 ? -4.016 5.357 -6.636 1.00 91.88 102 HIS A CA 1
ATOM 797 C C . HIS A 1 102 ? -4.724 5.027 -5.310 1.00 91.88 102 HIS A C 1
ATOM 799 O O . HIS A 1 102 ? -5.784 4.397 -5.339 1.00 91.88 102 HIS A O 1
ATOM 805 N N . THR A 1 103 ? -4.172 5.440 -4.159 1.00 92.56 103 THR A N 1
ATOM 806 C CA . THR A 1 103 ? -4.654 5.020 -2.823 1.00 92.56 103 THR A CA 1
ATOM 807 C C . THR A 1 103 ? -5.572 6.013 -2.102 1.00 92.56 103 THR A C 1
ATOM 809 O O . THR A 1 103 ? -6.236 5.617 -1.147 1.00 92.56 103 THR A O 1
ATOM 812 N N . GLU A 1 104 ? -5.668 7.269 -2.554 1.00 86.12 104 GLU A N 1
ATOM 813 C CA . GLU A 1 104 ? -6.346 8.369 -1.833 1.00 86.12 104 GLU A CA 1
ATOM 814 C C . GLU A 1 104 ? -7.818 8.071 -1.470 1.00 86.12 104 GLU A C 1
ATOM 816 O O . GLU A 1 104 ? -8.285 8.386 -0.375 1.00 86.12 104 GLU A O 1
ATOM 821 N N . GLU A 1 105 ? -8.538 7.367 -2.345 1.00 86.12 105 GLU A N 1
ATOM 822 C CA . GLU A 1 105 ? -9.955 7.018 -2.161 1.00 86.12 105 GLU A CA 1
ATOM 823 C C . GLU A 1 105 ? -10.176 5.575 -1.668 1.00 86.12 105 GLU A C 1
ATOM 825 O O . GLU A 1 105 ? -11.307 5.088 -1.648 1.00 86.12 105 GLU A O 1
ATOM 830 N N . ARG A 1 106 ? -9.110 4.866 -1.270 1.00 90.88 106 ARG A N 1
ATOM 831 C CA . ARG A 1 106 ? -9.134 3.418 -0.992 1.00 90.88 106 ARG A CA 1
ATOM 832 C C . ARG A 1 106 ? -8.729 3.114 0.451 1.00 90.88 106 ARG A C 1
ATOM 834 O O . ARG A 1 106 ? -7.590 2.719 0.708 1.00 90.88 106 ARG A O 1
ATOM 841 N N . PRO A 1 107 ? -9.652 3.254 1.421 1.00 88.81 107 PRO A N 1
ATOM 842 C CA . PRO A 1 107 ? -9.335 3.063 2.836 1.00 88.81 107 PRO A CA 1
ATOM 843 C C . PRO A 1 107 ? -8.838 1.646 3.159 1.00 88.81 107 PRO A C 1
ATOM 845 O O . PRO A 1 107 ? -8.050 1.488 4.087 1.00 88.81 107 PRO A O 1
ATOM 848 N N . ALA A 1 108 ? -9.229 0.634 2.376 1.00 90.69 108 ALA A N 1
ATOM 849 C CA . ALA A 1 108 ? -8.755 -0.741 2.536 1.00 90.69 108 ALA A CA 1
ATOM 850 C C . ALA A 1 108 ? -7.229 -0.886 2.362 1.00 90.69 108 ALA A C 1
ATOM 852 O O . ALA A 1 108 ? -6.633 -1.802 2.920 1.00 90.69 108 ALA A O 1
ATOM 853 N N . LEU A 1 109 ? -6.578 0.036 1.641 1.00 94.19 109 LEU A N 1
ATOM 854 C CA . LEU A 1 109 ? -5.134 0.016 1.380 1.00 94.19 109 LEU A CA 1
ATOM 855 C C . LEU A 1 109 ? -4.320 0.853 2.375 1.00 94.19 109 LEU A C 1
ATOM 857 O O . LEU A 1 109 ? -3.089 0.866 2.308 1.00 94.19 109 LEU A O 1
ATOM 861 N N . LEU A 1 110 ? -4.974 1.536 3.320 1.00 94.00 110 LEU A N 1
ATOM 862 C CA . LEU A 1 110 ? -4.307 2.440 4.260 1.00 94.00 110 LEU A CA 1
ATOM 863 C C . LEU A 1 110 ? -3.252 1.717 5.115 1.00 94.00 110 LEU A C 1
ATOM 865 O O . LEU A 1 110 ? -2.202 2.288 5.410 1.00 94.00 110 LEU A O 1
ATOM 869 N N . ALA A 1 111 ? -3.470 0.438 5.434 1.00 94.12 111 ALA A N 1
ATOM 870 C CA . ALA A 1 111 ? -2.478 -0.396 6.110 1.00 94.12 111 ALA A CA 1
ATOM 871 C C . ALA A 1 111 ? -1.155 -0.485 5.323 1.00 94.12 111 ALA A C 1
ATOM 873 O O . ALA A 1 111 ? -0.076 -0.325 5.896 1.00 94.12 111 ALA A O 1
ATOM 874 N N . LEU A 1 112 ? -1.218 -0.662 4.001 1.00 95.50 112 LEU A N 1
ATOM 875 C CA . LEU A 1 112 ? -0.032 -0.713 3.145 1.00 95.50 112 LEU A CA 1
ATOM 876 C C . LEU A 1 112 ? 0.638 0.658 3.019 1.00 95.50 112 LEU A C 1
ATOM 878 O O . LEU A 1 112 ? 1.867 0.721 3.054 1.00 95.50 112 LEU A O 1
ATOM 882 N N . VAL A 1 113 ? -0.130 1.753 2.967 1.00 95.38 113 VAL A N 1
ATOM 883 C CA . VAL A 1 113 ? 0.422 3.123 3.016 1.00 95.38 113 VAL A CA 1
ATOM 884 C C . VAL A 1 113 ? 1.228 3.331 4.304 1.00 95.38 113 VAL A C 1
ATOM 886 O O . VAL A 1 113 ? 2.378 3.770 4.246 1.00 95.38 113 VAL A O 1
ATOM 889 N N . VAL A 1 114 ? 0.686 2.917 5.455 1.00 94.62 114 VAL A N 1
ATOM 890 C CA . VAL A 1 114 ? 1.389 2.955 6.751 1.00 94.62 114 VAL A CA 1
ATOM 891 C C . VAL A 1 114 ? 2.688 2.140 6.704 1.00 94.62 114 VAL A C 1
ATOM 893 O O . VAL A 1 114 ? 3.727 2.621 7.162 1.00 94.62 114 VAL A O 1
ATOM 896 N N . ILE A 1 115 ? 2.680 0.944 6.105 1.00 94.50 115 ILE A N 1
ATOM 897 C CA . ILE A 1 115 ? 3.908 0.150 5.918 1.00 94.50 115 ILE A CA 1
ATOM 898 C C . ILE A 1 115 ? 4.905 0.891 5.012 1.00 94.50 115 ILE A C 1
ATOM 900 O O . ILE A 1 115 ? 6.100 0.938 5.320 1.00 94.50 115 ILE A O 1
ATOM 904 N N . ARG A 1 116 ? 4.453 1.512 3.914 1.00 96.12 116 ARG A N 1
ATOM 905 C CA . ARG A 1 116 ? 5.320 2.283 3.003 1.00 96.12 116 ARG A CA 1
ATOM 906 C C . ARG A 1 116 ? 5.942 3.522 3.662 1.00 96.12 116 ARG A C 1
ATOM 908 O O . ARG A 1 116 ? 7.031 3.919 3.256 1.00 96.12 116 ARG A O 1
ATOM 915 N N . CYS A 1 117 ? 5.392 4.067 4.752 1.00 94.44 117 CYS A N 1
ATOM 916 C CA . CYS A 1 117 ? 6.052 5.132 5.532 1.00 94.44 117 CYS A CA 1
ATOM 917 C C . CYS A 1 117 ? 7.403 4.722 6.164 1.00 94.44 117 CYS A C 1
ATOM 919 O O . CYS A 1 117 ? 8.143 5.588 6.660 1.00 94.44 117 CYS A O 1
ATOM 921 N N . ALA A 1 118 ? 7.744 3.430 6.143 1.00 91.56 118 ALA A N 1
ATOM 922 C CA . ALA A 1 118 ? 9.045 2.889 6.531 1.00 91.56 118 ALA A CA 1
ATOM 923 C C . ALA A 1 118 ? 9.796 2.198 5.379 1.00 91.56 118 ALA A C 1
ATOM 925 O O . ALA A 1 118 ? 10.724 1.429 5.632 1.00 91.56 118 ALA A O 1
ATOM 926 N N . ASP A 1 119 ? 9.433 2.477 4.124 1.00 92.88 119 ASP A N 1
ATOM 927 C CA . ASP A 1 119 ? 10.120 1.914 2.960 1.00 92.88 119 ASP A CA 1
ATOM 928 C C . ASP A 1 119 ? 11.604 2.326 2.932 1.00 92.88 119 ASP A C 1
ATOM 930 O O . ASP A 1 119 ? 11.978 3.428 3.357 1.00 92.88 119 ASP A O 1
ATOM 934 N N . TRP A 1 120 ? 12.466 1.445 2.418 1.00 87.50 120 TRP A N 1
ATOM 935 C CA . TRP A 1 120 ? 13.883 1.749 2.216 1.00 87.50 120 TRP A CA 1
ATOM 936 C C . TRP A 1 120 ? 14.088 2.803 1.121 1.00 87.50 120 TRP A C 1
ATOM 938 O O . TRP A 1 120 ? 15.013 3.613 1.204 1.00 87.50 120 TRP A O 1
ATOM 948 N N . ALA A 1 121 ? 13.206 2.843 0.121 1.00 90.62 121 ALA A N 1
ATOM 949 C CA . ALA A 1 121 ? 13.267 3.782 -0.983 1.00 90.62 121 ALA A CA 1
ATOM 950 C C . ALA A 1 121 ? 12.771 5.144 -0.496 1.00 90.62 121 ALA A C 1
ATOM 952 O O . ALA A 1 121 ? 11.622 5.295 -0.082 1.00 90.62 121 ALA A O 1
ATOM 953 N N . GLY A 1 122 ? 13.660 6.140 -0.536 1.00 92.00 122 GLY A N 1
ATOM 954 C CA . GLY A 1 122 ? 13.350 7.514 -0.134 1.00 92.00 122 GLY A CA 1
ATOM 955 C C . GLY A 1 122 ? 12.070 8.074 -0.763 1.00 92.00 122 GLY A C 1
ATOM 956 O O . GLY A 1 122 ? 11.216 8.519 0.002 1.00 92.00 122 GLY A O 1
ATOM 957 N N . PRO A 1 123 ? 11.903 7.996 -2.098 1.00 93.12 123 PRO A N 1
ATOM 958 C CA . PRO A 1 123 ? 10.720 8.526 -2.781 1.00 93.12 123 PRO A CA 1
ATOM 959 C C . PRO A 1 123 ? 9.405 7.871 -2.329 1.00 93.12 123 PRO A C 1
ATOM 961 O O . PRO A 1 123 ? 8.493 8.569 -1.893 1.00 93.12 123 PRO A O 1
ATOM 964 N N . VAL A 1 124 ? 9.351 6.531 -2.286 1.00 95.12 124 VAL A N 1
ATOM 965 C CA . VAL A 1 124 ? 8.184 5.767 -1.792 1.00 95.12 124 VAL A CA 1
ATOM 966 C C . VAL A 1 124 ? 7.807 6.198 -0.375 1.00 95.12 124 VAL A C 1
ATOM 968 O O . VAL A 1 124 ? 6.643 6.451 -0.068 1.00 95.12 124 VAL A O 1
ATOM 971 N N . ARG A 1 125 ? 8.812 6.291 0.500 1.00 95.12 125 ARG A N 1
ATOM 972 C CA . ARG A 1 125 ? 8.615 6.634 1.904 1.00 95.12 125 ARG A CA 1
ATOM 973 C C . ARG A 1 125 ? 8.058 8.038 2.083 1.00 95.12 125 ARG A C 1
ATOM 975 O O . ARG A 1 125 ? 7.182 8.236 2.921 1.00 95.12 125 ARG A O 1
ATOM 982 N N . GLU A 1 126 ? 8.596 9.001 1.345 1.00 95.62 126 GLU A N 1
ATOM 983 C CA . GLU A 1 126 ? 8.149 10.388 1.419 1.00 95.62 126 GLU A CA 1
ATOM 984 C C . GLU A 1 126 ? 6.726 10.527 0.881 1.00 95.62 126 GLU A C 1
ATOM 986 O O . GLU A 1 126 ? 5.860 11.066 1.569 1.00 95.62 126 GLU A O 1
ATOM 991 N N . ARG A 1 127 ? 6.443 9.923 -0.279 1.00 95.50 127 ARG A N 1
ATOM 992 C CA . ARG A 1 127 ? 5.101 9.934 -0.864 1.00 95.50 127 ARG A CA 1
ATOM 993 C C . ARG A 1 127 ? 4.056 9.335 0.078 1.00 95.50 127 ARG A C 1
ATOM 995 O O . ARG A 1 127 ? 2.999 9.928 0.275 1.00 95.50 127 ARG A O 1
ATOM 1002 N N . ALA A 1 128 ? 4.370 8.209 0.719 1.00 95.69 128 ALA A N 1
ATOM 1003 C CA . ALA A 1 128 ? 3.474 7.578 1.686 1.00 95.69 128 ALA A CA 1
ATOM 1004 C C . ALA A 1 128 ? 3.204 8.466 2.912 1.00 95.69 128 ALA A C 1
ATOM 1006 O O . ALA A 1 128 ? 2.092 8.481 3.431 1.00 95.69 128 ALA A O 1
ATOM 1007 N N . ARG A 1 129 ? 4.202 9.225 3.385 1.00 94.44 129 ARG A N 1
ATOM 1008 C CA . ARG A 1 129 ? 4.036 10.147 4.523 1.00 94.44 129 ARG A CA 1
ATOM 1009 C C . ARG A 1 129 ? 3.157 11.342 4.184 1.00 94.44 129 ARG A C 1
ATOM 1011 O O . ARG A 1 129 ? 2.359 11.728 5.033 1.00 94.44 129 ARG A O 1
ATOM 1018 N N . VAL A 1 130 ? 3.279 11.885 2.972 1.00 95.19 130 VAL A N 1
ATOM 1019 C CA . VAL A 1 130 ? 2.383 12.941 2.475 1.00 95.19 130 VAL A CA 1
ATOM 1020 C C . VAL A 1 130 ? 0.936 12.447 2.510 1.00 95.19 130 VAL A C 1
ATOM 1022 O O . VAL A 1 130 ? 0.117 13.042 3.205 1.00 95.19 130 VAL A O 1
ATOM 1025 N N . LEU A 1 131 ? 0.659 11.287 1.906 1.00 93.88 131 LEU A N 1
ATOM 1026 C CA . LEU A 1 131 ? -0.682 10.687 1.913 1.00 93.88 131 LEU A CA 1
ATOM 1027 C C . LEU A 1 131 ? -1.207 10.433 3.333 1.00 93.88 131 LEU A C 1
ATOM 1029 O O . LEU A 1 131 ? -2.370 10.696 3.643 1.00 93.88 131 LEU A O 1
ATOM 1033 N N . LEU A 1 132 ? -0.345 9.951 4.233 1.00 91.38 132 LEU A N 1
ATOM 1034 C CA . LEU A 1 132 ? -0.725 9.725 5.625 1.00 91.38 132 LEU A CA 1
ATOM 1035 C C . LEU A 1 132 ? -1.063 11.036 6.352 1.00 91.38 132 LEU A C 1
ATOM 1037 O O . LEU A 1 132 ? -1.975 11.052 7.173 1.00 91.38 132 LEU A O 1
ATOM 1041 N N . SER A 1 133 ? -0.354 12.128 6.050 1.00 91.44 133 SER A N 1
ATOM 1042 C CA . SER A 1 133 ? -0.606 13.451 6.640 1.00 91.44 133 SER A CA 1
ATOM 1043 C C . SER A 1 133 ? -1.913 14.090 6.161 1.00 91.44 133 SER A C 1
ATOM 1045 O O . SER A 1 133 ? -2.530 14.851 6.902 1.00 91.44 133 SER A O 1
ATOM 1047 N N . GLU A 1 134 ? -2.358 13.735 4.956 1.00 90.88 134 GLU A N 1
ATOM 1048 C CA . GLU A 1 134 ? -3.632 14.162 4.363 1.00 90.88 134 GLU A CA 1
ATOM 1049 C C . GLU A 1 134 ? -4.806 13.277 4.824 1.00 90.88 134 GLU A C 1
ATOM 1051 O O . GLU A 1 134 ? -5.975 13.649 4.699 1.00 90.88 134 GLU A O 1
ATOM 1056 N N . THR A 1 135 ? -4.516 12.109 5.408 1.00 89.88 135 THR A N 1
ATOM 1057 C CA . THR A 1 135 ? -5.533 11.157 5.857 1.00 89.88 135 THR A CA 1
ATOM 1058 C C . THR A 1 135 ? -6.212 11.624 7.156 1.00 89.88 135 THR A C 1
ATOM 1060 O O . THR A 1 135 ? -5.536 11.911 8.147 1.00 89.88 135 THR A O 1
ATOM 1063 N N . PRO A 1 136 ? -7.559 11.615 7.232 1.00 88.81 136 PRO A N 1
ATOM 1064 C CA . PRO A 1 136 ? -8.279 11.982 8.448 1.00 88.81 136 PRO A CA 1
ATOM 1065 C C . PRO A 1 136 ? -7.886 11.128 9.676 1.00 88.81 136 PRO A C 1
ATOM 1067 O O . PRO A 1 136 ? -7.892 9.895 9.583 1.00 88.81 136 PRO A O 1
ATOM 1070 N N . PRO A 1 137 ? -7.665 11.729 10.867 1.00 84.62 137 PRO A N 1
ATOM 1071 C CA . PRO A 1 137 ? -7.181 11.011 12.054 1.00 84.62 137 PRO A CA 1
ATOM 1072 C C . PRO A 1 137 ? -8.022 9.801 12.488 1.00 84.62 137 PRO A C 1
ATOM 1074 O O . PRO A 1 137 ? -7.478 8.809 12.970 1.00 84.62 137 PRO A O 1
ATOM 1077 N N . HIS A 1 138 ? -9.344 9.842 12.287 1.00 84.44 138 HIS A N 1
ATOM 1078 C CA . HIS A 1 138 ? -10.235 8.731 12.642 1.00 84.44 138 HIS A CA 1
ATOM 1079 C C . HIS A 1 138 ? -9.958 7.458 11.826 1.00 84.44 138 HIS A C 1
ATOM 1081 O O . HIS A 1 138 ? -10.161 6.360 12.334 1.00 84.44 138 HIS A O 1
ATOM 1087 N N . ARG A 1 139 ? -9.458 7.591 10.588 1.00 84.00 139 ARG A N 1
ATOM 1088 C CA . ARG A 1 139 ? -9.053 6.449 9.752 1.00 84.00 139 ARG A CA 1
ATOM 1089 C C . ARG A 1 139 ? -7.708 5.879 10.197 1.00 84.00 139 ARG A C 1
ATOM 1091 O O . ARG A 1 139 ? -7.496 4.676 10.134 1.00 84.00 139 ARG A O 1
ATOM 1098 N N . LEU A 1 140 ? -6.819 6.731 10.706 1.00 81.94 140 LEU A N 1
ATOM 1099 C CA . LEU A 1 140 ? -5.497 6.332 11.197 1.00 81.94 140 LEU A CA 1
ATOM 1100 C C . LEU A 1 140 ? -5.559 5.546 12.512 1.00 81.94 140 LEU A C 1
ATOM 1102 O O . LEU A 1 140 ? -4.709 4.689 12.751 1.00 81.94 140 LEU A O 1
ATOM 1106 N N . ALA A 1 141 ? -6.561 5.812 13.357 1.00 83.62 141 ALA A N 1
ATOM 1107 C CA . ALA A 1 141 ? -6.704 5.175 14.667 1.00 83.62 141 ALA A CA 1
ATOM 1108 C C . ALA A 1 141 ? -6.743 3.637 14.583 1.00 83.62 141 ALA A C 1
ATOM 1110 O O . ALA A 1 141 ? -6.105 2.965 15.394 1.00 83.62 141 ALA A O 1
ATOM 1111 N N . ALA A 1 142 ? -7.405 3.086 13.559 1.00 82.12 142 ALA A N 1
ATOM 1112 C CA . ALA A 1 142 ? -7.475 1.644 13.314 1.00 82.12 142 ALA A CA 1
ATOM 1113 C C . ALA A 1 142 ? -6.102 1.006 13.013 1.00 82.12 142 ALA A C 1
ATOM 1115 O O . ALA A 1 142 ? -5.912 -0.188 13.227 1.00 82.12 142 ALA A O 1
ATOM 1116 N N . HIS A 1 143 ? -5.116 1.799 12.580 1.00 85.06 143 HIS A N 1
ATOM 1117 C CA . HIS A 1 143 ? -3.784 1.325 12.192 1.00 85.06 143 HIS A CA 1
ATOM 1118 C C . HIS A 1 143 ? -2.692 1.636 13.224 1.00 85.06 143 HIS A C 1
ATOM 1120 O O . HIS A 1 143 ? -1.520 1.355 12.978 1.00 85.06 143 HIS A O 1
ATOM 1126 N N . ALA A 1 144 ? -3.035 2.164 14.405 1.00 82.69 144 ALA A N 1
ATOM 1127 C CA . ALA A 1 144 ? -2.053 2.520 15.433 1.00 82.69 144 ALA A CA 1
ATOM 1128 C C . ALA A 1 144 ? -1.146 1.337 15.829 1.00 82.69 144 ALA A C 1
ATOM 1130 O O . ALA A 1 144 ? 0.072 1.489 15.952 1.00 82.69 144 ALA A O 1
ATOM 1131 N N . ALA A 1 145 ? -1.724 0.140 15.967 1.00 81.38 145 ALA A N 1
ATOM 1132 C CA . ALA A 1 145 ? -0.981 -1.073 16.301 1.00 81.38 145 ALA A CA 1
ATOM 1133 C C . ALA A 1 145 ? 0.020 -1.476 15.202 1.00 81.38 145 ALA A C 1
ATOM 1135 O O . ALA A 1 145 ? 1.095 -1.994 15.509 1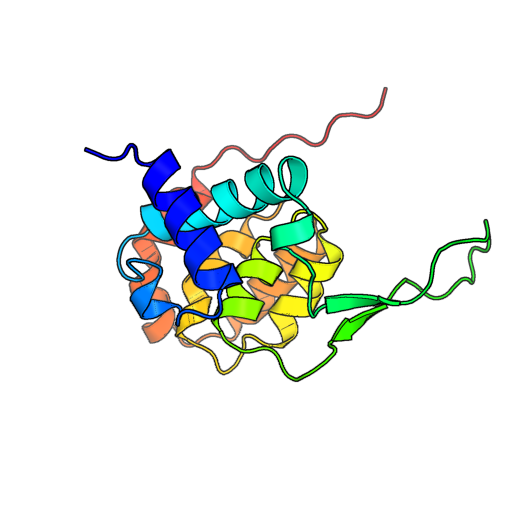.00 81.38 145 ALA A O 1
ATOM 1136 N N . LEU A 1 146 ? -0.314 -1.226 13.934 1.00 84.31 146 LEU A N 1
ATOM 1137 C CA . LEU A 1 146 ? 0.572 -1.458 12.795 1.00 84.31 146 LEU A CA 1
ATOM 1138 C C . LEU A 1 146 ? 1.699 -0.410 12.769 1.00 84.31 146 LEU A C 1
ATOM 1140 O O . LEU A 1 146 ? 2.875 -0.774 12.721 1.00 84.31 146 LEU A O 1
ATOM 1144 N N . THR A 1 147 ? 1.368 0.875 12.932 1.00 82.75 147 THR A N 1
ATOM 1145 C CA . THR A 1 147 ? 2.337 1.985 13.008 1.00 82.75 147 THR A CA 1
ATOM 1146 C C . THR A 1 147 ? 3.400 1.759 14.086 1.00 82.75 147 THR A C 1
ATOM 1148 O O . THR A 1 147 ? 4.595 1.924 13.831 1.00 82.75 147 THR A O 1
ATOM 1151 N N . LEU A 1 148 ? 2.989 1.339 15.288 1.00 82.12 148 LEU A N 1
ATOM 1152 C CA . LEU A 1 148 ? 3.909 1.070 16.398 1.00 82.12 148 LEU A CA 1
ATOM 1153 C C . LEU A 1 148 ? 4.858 -0.099 16.110 1.00 82.12 148 LEU A C 1
ATOM 1155 O O . LEU A 1 148 ? 6.028 -0.036 16.487 1.00 82.12 148 LEU A O 1
ATOM 1159 N N . ARG A 1 149 ? 4.380 -1.155 15.441 1.00 83.00 149 ARG A N 1
ATOM 1160 C CA . ARG A 1 149 ? 5.216 -2.299 15.041 1.00 83.00 149 ARG A CA 1
ATOM 1161 C C . ARG A 1 149 ? 6.255 -1.888 14.004 1.00 83.00 149 ARG A C 1
ATOM 1163 O O . ARG A 1 149 ? 7.442 -2.153 14.184 1.00 83.00 149 ARG A O 1
ATOM 1170 N N . ILE A 1 150 ? 5.830 -1.182 12.959 1.00 82.88 150 ILE A N 1
ATOM 1171 C CA . ILE A 1 150 ? 6.719 -0.733 11.882 1.00 82.88 150 ILE A CA 1
ATOM 1172 C C . ILE A 1 150 ? 7.780 0.234 12.411 1.00 82.88 150 ILE A C 1
ATOM 1174 O O . ILE A 1 150 ? 8.953 0.109 12.062 1.00 82.88 150 ILE A O 1
ATOM 1178 N N . GLY A 1 151 ? 7.401 1.160 13.298 1.00 74.81 151 GLY A N 1
ATOM 1179 C CA . GLY A 1 151 ? 8.330 2.113 13.911 1.00 74.81 151 GLY A CA 1
ATOM 1180 C C . GLY A 1 151 ? 9.444 1.461 14.741 1.00 74.81 151 GLY A C 1
ATOM 1181 O O . GLY A 1 151 ? 10.487 2.079 14.948 1.00 74.81 151 GLY A O 1
ATOM 1182 N N . ARG A 1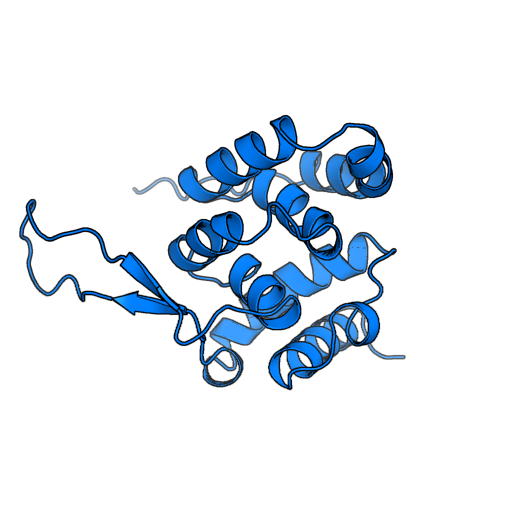 152 ? 9.249 0.212 15.187 1.00 74.88 152 ARG A N 1
ATOM 1183 C CA . ARG A 1 152 ? 10.243 -0.581 15.928 1.00 74.88 152 ARG A CA 1
ATOM 1184 C C . ARG A 1 152 ? 11.150 -1.420 15.026 1.00 74.88 152 ARG A C 1
ATOM 1186 O O . ARG A 1 152 ? 12.148 -1.943 15.518 1.00 74.88 152 ARG A O 1
ATOM 1193 N N . ARG A 1 153 ? 10.834 -1.573 13.734 1.00 66.50 153 ARG A N 1
ATOM 1194 C CA . ARG A 1 153 ? 11.649 -2.380 12.818 1.00 66.50 153 ARG A CA 1
ATOM 1195 C C . ARG A 1 153 ? 12.989 -1.666 12.588 1.00 66.50 153 ARG A C 1
ATOM 1197 O O . ARG A 1 153 ? 12.983 -0.486 12.222 1.00 66.50 153 ARG A O 1
ATOM 1204 N N . PRO A 1 154 ? 14.141 -2.331 12.797 1.00 55.25 154 PRO A N 1
ATOM 1205 C CA . PRO A 1 154 ? 15.426 -1.724 12.487 1.00 55.25 154 PRO A CA 1
ATOM 1206 C C . PRO A 1 154 ? 15.438 -1.356 11.004 1.00 55.25 154 PRO A C 1
ATOM 1208 O O . PRO A 1 154 ? 15.124 -2.176 10.140 1.00 55.25 154 PRO A O 1
ATOM 1211 N N . ARG A 1 155 ? 15.758 -0.093 10.707 1.00 57.00 155 ARG A N 1
ATOM 1212 C CA . ARG A 1 155 ? 15.936 0.355 9.325 1.00 57.00 155 ARG A CA 1
ATOM 1213 C C . ARG A 1 155 ? 17.072 -0.473 8.738 1.00 57.00 155 ARG A C 1
ATOM 1215 O O . ARG A 1 155 ? 18.159 -0.473 9.313 1.00 57.00 155 ARG A O 1
ATOM 1222 N N . ALA A 1 156 ? 16.825 -1.175 7.632 1.00 51.47 156 ALA A N 1
ATOM 1223 C CA . ALA A 1 156 ? 17.903 -1.821 6.898 1.00 51.47 156 ALA A CA 1
ATOM 1224 C C . ALA A 1 156 ? 18.940 -0.739 6.580 1.00 51.47 156 ALA A C 1
ATOM 1226 O O . ALA A 1 156 ? 18.628 0.251 5.913 1.00 51.47 156 ALA A O 1
ATOM 1227 N N . ALA A 1 157 ? 20.136 -0.869 7.154 1.00 42.34 157 ALA A N 1
ATOM 1228 C CA . ALA A 1 157 ? 21.228 0.027 6.837 1.00 42.34 157 ALA A CA 1
ATOM 1229 C C . ALA A 1 157 ? 21.494 -0.106 5.336 1.00 42.34 157 ALA A C 1
ATOM 1231 O O . ALA A 1 157 ? 21.627 -1.223 4.833 1.00 42.34 157 ALA A O 1
ATOM 1232 N N . SER A 1 158 ? 21.549 1.018 4.622 1.00 37.34 158 SER A N 1
ATOM 1233 C CA . SER A 1 158 ? 22.026 1.025 3.243 1.00 37.34 158 SER A CA 1
ATOM 1234 C C . SER A 1 158 ? 23.363 0.279 3.196 1.00 37.34 158 SER A C 1
ATOM 1236 O O . SER A 1 158 ? 24.219 0.569 4.044 1.00 37.34 158 SER A O 1
ATOM 1238 N N . PRO A 1 159 ? 23.584 -0.660 2.257 1.00 36.19 159 PRO A N 1
ATOM 1239 C CA . PRO A 1 159 ? 24.918 -1.192 2.055 1.00 36.19 159 PRO A CA 1
ATOM 1240 C C . PRO A 1 159 ? 25.819 -0.001 1.735 1.00 36.19 159 PRO A C 1
ATOM 1242 O O . PRO A 1 159 ? 25.613 0.701 0.744 1.00 36.19 159 PRO A O 1
ATOM 1245 N N . LYS A 1 160 ? 26.767 0.287 2.631 1.00 37.28 160 LYS A N 1
ATOM 1246 C CA . LYS A 1 160 ? 27.831 1.244 2.347 1.00 37.28 160 LYS A CA 1
ATOM 1247 C C . LYS A 1 160 ? 28.585 0.668 1.157 1.00 37.28 160 LYS A C 1
ATOM 1249 O O . LYS A 1 160 ? 29.172 -0.402 1.277 1.00 37.28 160 LYS A O 1
ATOM 1254 N N . SER A 1 161 ? 28.496 1.330 0.010 1.00 42.56 161 SER A N 1
ATOM 1255 C CA . SER A 1 161 ? 29.344 1.017 -1.132 1.00 42.56 161 SER A CA 1
ATOM 1256 C C . SER A 1 161 ? 30.792 1.259 -0.698 1.00 42.56 161 SER A C 1
ATOM 1258 O O . SER A 1 161 ? 31.122 2.371 -0.283 1.00 42.56 161 SER A O 1
ATOM 1260 N N . CYS A 1 162 ? 31.590 0.191 -0.685 1.00 40.66 162 CYS A N 1
ATOM 1261 C CA . CYS A 1 162 ? 33.046 0.251 -0.596 1.00 40.66 162 CYS A CA 1
ATOM 1262 C C . CYS A 1 162 ? 33.631 0.604 -1.962 1.00 40.66 162 CYS A C 1
ATOM 1264 O O . CYS A 1 162 ? 33.042 0.155 -2.974 1.00 40.66 162 CYS A O 1
#

Sequence (162 aa):
MLTSEDESYEAVRRLAAGVALDQALDVTDPESWIGLDFGVRELAWQRPELFHSNASLSGRRLSWDADASLPTVTWRHRPDDAELALALCHPDGRIREAALDHTEERPALLALVVIRCADWAGPVRERARVLLSETPPHRLAAHAALTLRIGRRPRAASPKSC

pLDDT: mean 82.24, std 15.01, range [36.19, 96.12]

Radius of gyration: 16.08 Å; chains: 1; bounding box: 44×40×40 Å

Secondary structure (DSSP, 8-state):
---HHHHHHHHHHHHHTT--HHHHS-TT-HHHHHHHHHHHHHHHHH-GGGG--SEEEE----S--TTSPPPEEEESS---HHHHHHHHH-SSHHHHHHHHTT-TT-GGGHHHHHHHTT-SSHHHHHHHHHHHHHS-HHHHHTTHHHHHHHHHSPP-------